Protein AF-A0A7C4LD55-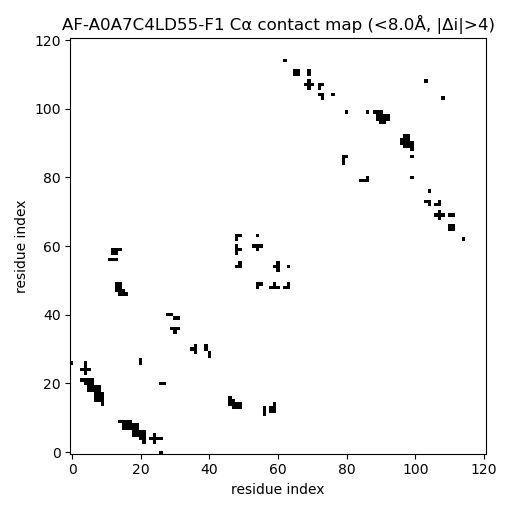F1 (afdb_monomer)

Mean predicted aligned error: 10.44 Å

Foldseek 3Di:
DDPVQKDFPPPLADDTDDIDGDPPHPDDQDDPPVRDRPPRDDDDDDTALDDPLDHPGPNSVLLSVLQVVLVVQQVVLVVCVVPVPPLVVQPQDPVRDGDDDDDRPVSSCVSCVVVDDDDDD

pLDDT: mean 78.76, std 12.94, range [46.78, 92.0]

Structure (mmCIF, N/CA/C/O backbone):
data_AF-A0A7C4LD55-F1
#
_entry.id   AF-A0A7C4LD55-F1
#
loop_
_atom_site.group_PDB
_atom_site.id
_atom_site.type_symbol
_atom_site.label_atom_id
_atom_site.label_alt_id
_atom_site.label_comp_id
_atom_site.label_asym_id
_atom_site.label_entity_id
_atom_site.label_seq_id
_atom_site.pdbx_PDB_ins_code
_atom_site.Cartn_x
_atom_site.Cartn_y
_atom_site.Cartn_z
_atom_site.occupancy
_atom_site.B_iso_or_equiv
_atom_site.auth_seq_id
_atom_site.auth_comp_id
_atom_site.auth_asym_id
_atom_site.auth_atom_id
_atom_site.pdbx_PDB_model_num
ATOM 1 N N . MET A 1 1 ? 19.543 7.932 -10.417 1.00 67.62 1 MET A N 1
ATOM 2 C CA . MET A 1 1 ? 18.449 7.712 -11.389 1.00 67.62 1 MET A CA 1
ATOM 3 C C . MET A 1 1 ? 17.238 8.533 -10.955 1.00 67.62 1 MET A C 1
ATOM 5 O O . MET A 1 1 ? 16.815 8.395 -9.816 1.00 67.62 1 MET A O 1
ATOM 9 N N . SER A 1 2 ? 16.736 9.444 -11.792 1.00 75.94 2 SER A N 1
ATOM 10 C CA . SER A 1 2 ? 15.612 10.338 -11.452 1.00 75.94 2 SER A CA 1
ATOM 11 C C . SER A 1 2 ? 14.308 9.882 -12.127 1.00 75.94 2 SER A C 1
ATOM 13 O O . SER A 1 2 ? 14.325 9.025 -13.012 1.00 75.94 2 SER A O 1
ATOM 15 N N . ARG A 1 3 ? 13.159 10.452 -11.728 1.00 75.12 3 ARG A N 1
ATOM 16 C CA . ARG A 1 3 ? 11.807 10.112 -12.238 1.00 75.12 3 ARG A CA 1
ATOM 17 C C . ARG A 1 3 ? 11.674 10.195 -13.767 1.00 75.12 3 ARG A C 1
ATOM 19 O O . ARG A 1 3 ? 10.777 9.594 -14.352 1.00 75.12 3 ARG A O 1
ATOM 26 N N . SER A 1 4 ? 12.552 10.932 -14.441 1.00 86.44 4 SER A N 1
ATOM 27 C CA . SER A 1 4 ? 12.555 11.018 -15.901 1.00 86.44 4 SER A CA 1
ATOM 28 C C . SER A 1 4 ? 13.026 9.726 -16.573 1.00 86.44 4 SER A C 1
ATOM 30 O O . SER A 1 4 ? 12.636 9.498 -17.713 1.00 86.44 4 SER A O 1
ATOM 32 N N . SER A 1 5 ? 13.791 8.873 -15.884 1.00 91.31 5 SER A N 1
ATOM 33 C CA . SER A 1 5 ? 14.446 7.693 -16.471 1.00 91.31 5 SER A CA 1
ATOM 34 C C . SER A 1 5 ? 13.565 6.442 -16.514 1.00 91.31 5 SER A C 1
ATOM 36 O O . SER A 1 5 ? 13.837 5.529 -17.286 1.00 91.31 5 SER A O 1
ATOM 38 N N . TYR A 1 6 ? 12.503 6.381 -15.709 1.00 91.38 6 TYR A N 1
ATOM 39 C CA . TYR A 1 6 ? 11.682 5.179 -15.564 1.00 91.38 6 TYR A CA 1
ATOM 40 C C . TYR A 1 6 ? 10.195 5.486 -15.408 1.00 91.38 6 TYR A C 1
ATOM 42 O O . TYR A 1 6 ? 9.800 6.589 -15.028 1.00 91.38 6 TYR A O 1
ATOM 50 N N . ASN A 1 7 ? 9.380 4.477 -15.688 1.00 91.00 7 ASN A N 1
ATOM 51 C CA . ASN A 1 7 ? 7.962 4.416 -15.367 1.00 91.00 7 ASN A CA 1
ATOM 52 C C . ASN A 1 7 ? 7.740 3.387 -14.255 1.00 91.00 7 ASN A C 1
ATOM 54 O O . ASN A 1 7 ? 8.419 2.362 -14.214 1.00 91.00 7 ASN A O 1
ATOM 58 N N . LEU A 1 8 ? 6.794 3.664 -13.356 1.00 88.19 8 LEU A N 1
ATOM 59 C CA . LEU A 1 8 ? 6.353 2.720 -12.329 1.00 88.19 8 LEU A CA 1
ATOM 60 C C . LEU A 1 8 ? 5.043 2.059 -12.746 1.00 88.19 8 LEU A C 1
ATOM 62 O O . LEU A 1 8 ? 4.150 2.723 -13.274 1.00 88.19 8 LEU A O 1
ATOM 66 N N . HIS A 1 9 ? 4.919 0.779 -12.423 1.00 87.81 9 HIS A N 1
ATOM 67 C CA . HIS A 1 9 ? 3.751 -0.040 -12.701 1.00 87.81 9 HIS A CA 1
ATOM 68 C C . HIS A 1 9 ? 3.138 -0.574 -11.395 1.00 87.81 9 HIS A C 1
ATOM 70 O O . HIS A 1 9 ? 3.883 -0.926 -10.471 1.00 87.81 9 HIS A O 1
ATOM 76 N N . PRO A 1 10 ? 1.796 -0.636 -11.297 1.00 85.75 10 PRO A N 1
ATOM 77 C CA . PRO A 1 10 ? 0.805 -0.258 -12.314 1.00 85.75 10 PRO A CA 1
ATOM 78 C C . PRO A 1 10 ? 0.677 1.268 -12.497 1.00 85.75 10 PRO A C 1
ATOM 80 O O . PRO A 1 10 ? 1.020 2.053 -11.611 1.00 85.75 10 PRO A O 1
ATOM 83 N N . ALA A 1 11 ? 0.213 1.715 -13.668 1.00 82.75 11 ALA A N 1
ATOM 84 C CA . ALA A 1 11 ? 0.005 3.140 -13.939 1.00 82.75 11 ALA A CA 1
ATOM 85 C C . ALA A 1 11 ? -1.174 3.670 -13.108 1.00 82.75 11 ALA A C 1
ATOM 87 O O . ALA A 1 11 ? -2.188 2.992 -12.999 1.00 82.75 11 ALA A O 1
ATOM 88 N N . ASN A 1 12 ? -1.032 4.858 -12.505 1.00 77.69 12 ASN A N 1
ATOM 89 C CA . ASN A 1 12 ? -2.094 5.570 -11.759 1.00 77.69 12 ASN A CA 1
ATOM 90 C C . ASN A 1 12 ? -2.795 4.782 -10.628 1.00 77.69 12 ASN A C 1
ATOM 92 O O . ASN A 1 12 ? -3.846 5.184 -10.142 1.00 77.69 12 ASN A O 1
ATOM 96 N N . VAL A 1 13 ? -2.230 3.643 -10.220 1.00 79.25 13 VAL A N 1
ATOM 9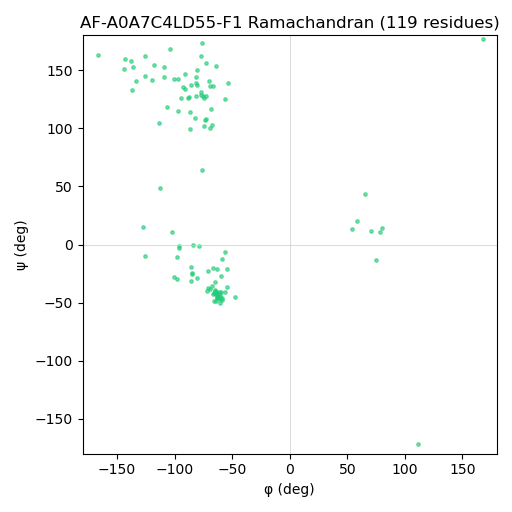7 C CA . VAL A 1 13 ? -2.747 2.797 -9.139 1.00 79.25 13 VAL A CA 1
ATOM 98 C C . VAL A 1 13 ? -1.603 2.404 -8.212 1.00 79.25 13 VAL A C 1
ATOM 100 O O . VAL A 1 13 ? -0.501 2.117 -8.679 1.00 79.25 13 VAL A O 1
ATOM 103 N N . SER A 1 14 ? -1.857 2.389 -6.910 1.00 79.50 14 SER A N 1
ATOM 104 C CA . SER A 1 14 ? -0.907 1.956 -5.879 1.00 79.50 14 SER A CA 1
ATOM 105 C C . SER A 1 14 ? -1.345 0.621 -5.261 1.00 79.50 14 SER A C 1
ATOM 107 O O . SER A 1 14 ? -2.546 0.343 -5.239 1.00 79.50 14 SER A O 1
ATOM 109 N N . PRO A 1 15 ? -0.409 -0.196 -4.740 1.00 81.06 15 PRO A N 1
ATOM 110 C CA . PRO A 1 15 ? 1.032 0.049 -4.639 1.00 81.06 15 PRO A CA 1
ATOM 111 C C . PRO A 1 15 ? 1.780 -0.235 -5.952 1.00 81.06 15 PRO A C 1
ATOM 113 O O . PRO A 1 15 ? 1.391 -1.097 -6.739 1.00 81.06 15 PRO A O 1
ATOM 116 N N . LYS A 1 16 ? 2.884 0.484 -6.178 1.00 83.06 16 LYS A N 1
ATOM 117 C CA . LYS A 1 16 ? 3.797 0.215 -7.299 1.00 83.06 16 LYS A CA 1
ATOM 118 C C . LYS A 1 16 ? 4.666 -0.995 -6.957 1.00 83.06 16 LYS A C 1
ATOM 120 O O . LYS A 1 16 ? 5.271 -1.011 -5.890 1.00 83.06 16 LYS A O 1
ATOM 125 N N . TYR A 1 17 ? 4.737 -1.981 -7.847 1.00 84.94 17 TYR A N 1
ATOM 126 C CA . TYR A 1 17 ? 5.521 -3.208 -7.626 1.00 84.94 17 TYR A CA 1
ATOM 127 C C . TYR A 1 17 ? 6.528 -3.506 -8.739 1.00 84.94 17 TYR A C 1
ATOM 129 O O . TYR A 1 17 ? 7.357 -4.398 -8.591 1.00 84.94 17 TYR A O 1
ATOM 137 N N . ALA A 1 18 ? 6.464 -2.781 -9.854 1.00 87.12 18 ALA A N 1
ATOM 138 C CA . ALA A 1 18 ? 7.380 -2.955 -10.969 1.00 87.12 18 ALA A CA 1
ATOM 139 C C . ALA A 1 18 ? 7.817 -1.602 -11.527 1.00 87.12 18 ALA A C 1
ATOM 141 O O . ALA A 1 18 ? 7.138 -0.583 -11.360 1.00 87.12 18 ALA A O 1
ATOM 142 N N . LEU A 1 19 ? 8.959 -1.600 -12.207 1.00 88.88 19 LEU A N 1
ATOM 143 C CA . LEU A 1 19 ? 9.473 -0.436 -12.909 1.00 88.88 19 LEU A CA 1
ATOM 144 C C . LEU A 1 19 ? 10.001 -0.832 -14.281 1.00 88.88 19 LEU A C 1
ATOM 146 O O . LEU A 1 19 ? 10.443 -1.959 -14.498 1.00 88.88 19 LEU A O 1
ATOM 150 N N . THR A 1 20 ? 9.967 0.113 -15.208 1.00 91.44 20 THR A N 1
ATOM 151 C CA . THR A 1 20 ? 10.498 -0.068 -16.557 1.00 91.44 20 THR A CA 1
ATOM 152 C C . THR A 1 20 ? 11.268 1.179 -16.954 1.00 91.44 20 THR A C 1
ATOM 154 O O . THR A 1 20 ? 10.788 2.297 -16.759 1.00 91.44 20 THR A O 1
ATOM 157 N N . LEU A 1 21 ? 12.470 1.000 -17.502 1.00 91.38 21 LEU A N 1
ATOM 158 C CA . LEU A 1 21 ? 13.263 2.106 -18.033 1.00 91.38 21 LEU A CA 1
ATOM 159 C C . LEU A 1 21 ? 12.560 2.698 -19.256 1.00 91.38 21 LEU A C 1
ATOM 161 O O . LEU A 1 21 ? 12.037 1.974 -20.106 1.00 91.38 21 LEU A O 1
ATOM 165 N N . LYS A 1 22 ? 12.512 4.027 -19.346 1.00 91.00 22 LYS A N 1
ATOM 166 C 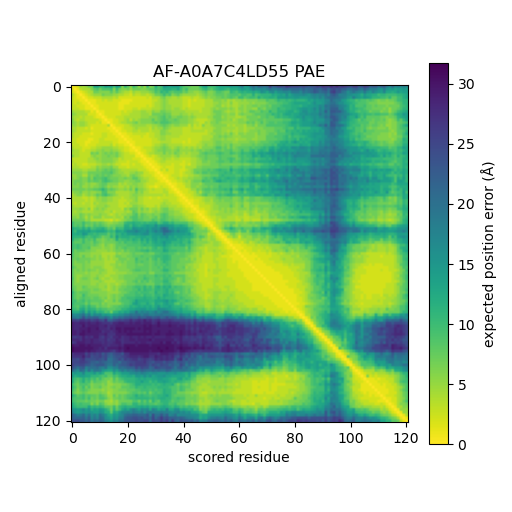CA . LYS A 1 22 ? 11.939 4.679 -20.526 1.00 91.00 22 LYS A CA 1
ATOM 167 C C . LYS A 1 22 ? 12.869 4.466 -21.708 1.00 91.00 22 LYS A C 1
ATOM 169 O O . LYS A 1 22 ? 14.073 4.644 -21.582 1.00 91.00 22 LYS A O 1
ATOM 174 N N . ARG A 1 23 ? 12.297 4.221 -22.886 1.00 87.00 23 ARG A N 1
ATOM 175 C CA . ARG A 1 23 ? 13.066 4.111 -24.136 1.00 87.00 23 ARG A CA 1
ATOM 176 C C . ARG A 1 23 ? 13.845 5.387 -24.478 1.00 87.00 23 ARG A C 1
ATOM 178 O O . ARG A 1 23 ? 14.859 5.320 -25.152 1.00 87.00 23 ARG A O 1
ATOM 185 N N . SER A 1 24 ? 13.364 6.540 -24.015 1.00 88.56 24 SER A N 1
ATOM 186 C CA . SER A 1 24 ? 14.033 7.834 -24.165 1.00 88.56 24 SER A CA 1
ATOM 187 C C . SER A 1 24 ? 15.090 8.110 -23.087 1.00 88.56 24 SER A C 1
ATOM 189 O O . SER A 1 24 ? 15.657 9.198 -23.068 1.00 88.56 24 SER A O 1
ATOM 191 N N . SER A 1 25 ? 15.298 7.199 -22.131 1.00 89.31 25 SER A N 1
ATOM 192 C CA . SER A 1 25 ? 16.324 7.349 -21.101 1.00 89.31 25 SER A CA 1
ATOM 193 C C . SER A 1 25 ? 17.685 6.929 -21.648 1.00 89.31 25 SER A C 1
ATOM 195 O O . SER A 1 25 ? 17.781 5.970 -22.404 1.00 89.31 25 SER A O 1
ATOM 197 N N . SER A 1 26 ? 18.742 7.616 -21.221 1.00 88.94 26 SER A N 1
ATOM 198 C CA . SER A 1 26 ? 20.127 7.192 -21.442 1.00 88.94 26 SER A CA 1
ATOM 199 C C . SER A 1 26 ? 20.589 6.095 -20.472 1.00 88.94 26 SER A C 1
ATOM 201 O O . SER A 1 26 ? 21.735 5.667 -20.550 1.00 88.94 26 SER A O 1
ATOM 203 N N . VAL A 1 27 ? 19.732 5.663 -19.538 1.00 88.50 27 VAL A N 1
ATOM 204 C CA . VAL A 1 27 ? 20.032 4.609 -18.560 1.00 88.50 27 VAL A CA 1
ATOM 205 C C . VAL A 1 27 ? 19.579 3.260 -19.114 1.00 88.50 27 VAL A C 1
ATOM 207 O O . VAL A 1 27 ? 18.456 3.145 -19.608 1.00 88.50 27 VAL A O 1
ATOM 210 N N . ALA A 1 28 ? 20.425 2.239 -18.980 1.00 88.06 28 ALA A N 1
ATOM 211 C CA . ALA A 1 28 ? 20.143 0.862 -19.373 1.00 88.06 28 ALA A CA 1
ATOM 212 C C . ALA A 1 28 ? 20.376 -0.106 -18.202 1.00 88.06 28 ALA A C 1
ATOM 214 O O . ALA A 1 28 ? 21.021 0.235 -17.212 1.00 88.06 28 ALA A O 1
ATOM 215 N N . TRP A 1 29 ? 19.817 -1.310 -18.312 1.00 88.50 29 TRP A N 1
ATOM 216 C CA . TRP A 1 29 ? 20.161 -2.415 -17.423 1.00 88.50 29 TRP A CA 1
ATOM 217 C C . TRP A 1 29 ? 21.514 -2.996 -17.843 1.00 88.50 29 TRP A C 1
ATOM 219 O O . TRP A 1 29 ? 21.714 -3.274 -19.025 1.00 88.50 29 TRP A O 1
ATOM 229 N N . GLU A 1 30 ? 22.419 -3.179 -16.886 1.00 88.56 30 GLU A N 1
ATOM 230 C CA . GLU A 1 30 ? 23.788 -3.646 -17.122 1.00 88.56 30 GLU A CA 1
ATOM 231 C C . GLU A 1 30 ? 24.048 -4.981 -16.415 1.00 88.56 30 GLU A C 1
ATOM 233 O O . GLU A 1 30 ? 23.406 -5.310 -15.414 1.00 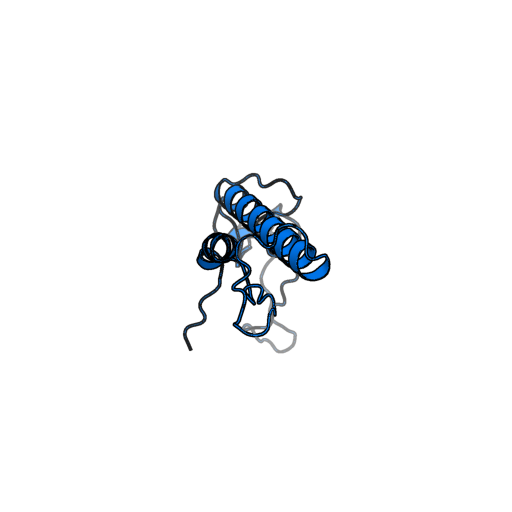88.56 30 GLU A O 1
ATOM 238 N N . VAL A 1 31 ? 25.002 -5.740 -16.952 1.00 91.75 31 VAL A N 1
ATOM 239 C CA . VAL A 1 31 ? 25.526 -6.968 -16.340 1.00 91.75 31 VAL A CA 1
ATOM 240 C C . VAL A 1 31 ? 26.483 -6.652 -15.199 1.00 91.75 31 VAL A C 1
ATOM 242 O O . VAL A 1 31 ? 27.036 -5.554 -15.119 1.00 91.75 31 VAL A O 1
ATOM 245 N N . ASN A 1 32 ? 26.741 -7.634 -14.335 1.00 90.56 32 ASN A N 1
ATOM 246 C CA . ASN A 1 32 ? 27.858 -7.525 -13.399 1.00 90.56 32 ASN A CA 1
ATOM 247 C C . ASN A 1 32 ? 29.195 -7.774 -14.103 1.00 90.56 32 ASN A C 1
ATOM 249 O O . ASN A 1 32 ? 29.265 -8.209 -15.252 1.00 90.56 32 ASN A O 1
ATOM 253 N N . SER A 1 33 ? 30.280 -7.570 -13.359 1.00 90.75 33 SER A N 1
ATOM 254 C CA . SER A 1 33 ? 31.647 -7.840 -13.810 1.00 90.75 33 SER A CA 1
ATOM 255 C C . SER A 1 33 ? 31.906 -9.301 -14.214 1.00 90.75 33 SER A C 1
ATOM 257 O O . SER A 1 33 ? 32.938 -9.572 -14.818 1.00 90.75 33 SER A O 1
ATOM 259 N N . ALA A 1 34 ? 31.002 -10.236 -13.890 1.00 91.44 34 ALA A N 1
ATOM 260 C CA . ALA A 1 34 ? 31.067 -11.644 -14.288 1.00 91.44 34 ALA A CA 1
ATOM 261 C C . ALA A 1 34 ? 30.238 -11.961 -15.553 1.00 91.44 34 ALA A C 1
ATOM 263 O O . ALA A 1 34 ? 30.240 -13.100 -16.014 1.00 91.44 34 ALA A O 1
ATOM 264 N N . GLY A 1 35 ? 29.550 -10.971 -16.135 1.00 90.50 35 GLY A N 1
ATOM 265 C CA . GLY A 1 35 ? 28.722 -11.138 -17.333 1.00 90.50 35 GLY A CA 1
ATOM 266 C C . GLY A 1 35 ? 27.333 -11.736 -17.077 1.00 90.50 35 GLY A C 1
ATOM 267 O O . GLY A 1 35 ? 26.672 -12.159 -18.025 1.00 90.50 35 GLY A O 1
ATOM 268 N N . GLU A 1 36 ? 26.873 -11.781 -15.826 1.00 91.31 36 GLU A N 1
ATOM 269 C CA . GLU A 1 36 ? 25.556 -12.312 -15.469 1.00 91.31 36 GLU A CA 1
ATOM 270 C C . GLU A 1 36 ? 24.459 -11.265 -15.714 1.00 91.31 36 GLU A C 1
ATOM 272 O O . GLU A 1 36 ? 24.606 -10.086 -15.383 1.00 91.31 36 GLU A O 1
ATOM 277 N N . TRP A 1 37 ? 23.334 -11.709 -16.279 1.00 88.56 37 TRP A N 1
ATOM 278 C CA . TRP A 1 37 ? 22.165 -10.864 -16.560 1.00 88.56 37 TRP A CA 1
ATOM 279 C C . TRP A 1 37 ? 21.048 -11.025 -15.526 1.00 88.56 37 TRP A C 1
ATOM 281 O O . TRP A 1 37 ? 20.254 -10.113 -15.296 1.00 88.56 37 TRP A O 1
ATOM 291 N N . GLU A 1 38 ? 20.954 -12.196 -14.904 1.00 88.94 38 GLU A N 1
ATOM 292 C CA . GLU A 1 38 ? 19.841 -12.545 -14.032 1.00 88.94 38 GLU A CA 1
ATOM 293 C C . GLU A 1 38 ? 20.132 -12.171 -12.582 1.00 88.94 38 GLU A C 1
ATOM 295 O O . GLU A 1 38 ? 21.185 -12.491 -12.043 1.00 88.94 38 GLU A O 1
ATOM 300 N N . ARG A 1 39 ? 19.159 -11.537 -11.914 1.00 85.00 39 ARG A N 1
ATOM 301 C CA . ARG A 1 39 ? 19.204 -11.239 -10.465 1.00 85.00 39 ARG A CA 1
ATOM 302 C C . ARG A 1 39 ? 20.401 -10.380 -10.022 1.00 85.00 39 ARG A C 1
ATOM 304 O O . ARG A 1 39 ? 20.712 -10.337 -8.837 1.00 85.00 39 ARG A O 1
ATOM 311 N N . VAL A 1 40 ? 21.024 -9.662 -10.952 1.00 89.88 40 VAL A N 1
ATOM 312 C CA . VAL A 1 40 ? 22.212 -8.836 -10.692 1.00 89.88 40 VAL A CA 1
ATOM 313 C C . VAL A 1 40 ? 21.868 -7.438 -10.182 1.00 89.88 40 VAL A C 1
ATOM 315 O O . VAL A 1 40 ? 22.656 -6.790 -9.496 1.00 89.88 40 VAL A O 1
ATOM 318 N N . ILE A 1 41 ? 20.669 -6.962 -10.498 1.00 87.25 41 ILE A N 1
ATOM 319 C CA . ILE A 1 41 ? 20.298 -5.574 -10.266 1.00 87.25 41 ILE A CA 1
ATOM 320 C C . ILE A 1 41 ? 19.517 -5.437 -8.962 1.00 87.25 41 ILE A C 1
ATOM 322 O O . ILE A 1 41 ? 18.385 -5.907 -8.841 1.00 87.25 41 ILE A O 1
ATOM 326 N N . ALA A 1 42 ? 20.112 -4.737 -7.997 1.00 86.50 42 ALA A N 1
ATOM 327 C CA . ALA A 1 42 ? 19.452 -4.353 -6.757 1.00 86.50 42 ALA A CA 1
ATOM 328 C C . ALA A 1 42 ? 18.719 -3.014 -6.926 1.00 86.50 42 ALA A C 1
ATOM 330 O O . ALA A 1 42 ? 19.306 -2.007 -7.322 1.00 86.50 42 ALA A O 1
ATOM 331 N N . ILE A 1 43 ? 17.429 -2.991 -6.589 1.00 84.06 43 ILE A N 1
ATOM 332 C CA . ILE A 1 43 ? 16.600 -1.784 -6.629 1.00 84.06 43 ILE A CA 1
ATOM 333 C C . ILE A 1 43 ? 16.350 -1.331 -5.191 1.00 84.06 43 ILE A C 1
ATOM 335 O O . ILE A 1 43 ? 15.722 -2.045 -4.413 1.00 84.06 43 ILE A O 1
ATOM 339 N N . SER A 1 44 ? 16.817 -0.129 -4.852 1.00 85.62 44 SER A N 1
ATOM 340 C CA . SER A 1 44 ? 16.471 0.534 -3.594 1.00 85.62 44 SER A CA 1
ATOM 341 C C . SER A 1 44 ? 15.280 1.463 -3.814 1.00 85.62 44 SER A C 1
ATOM 343 O O . SER A 1 44 ? 15.297 2.308 -4.712 1.00 85.62 44 SER A O 1
ATOM 345 N N . GLY A 1 45 ? 14.233 1.300 -3.010 1.00 80.25 45 GLY A N 1
ATOM 346 C CA . GLY A 1 45 ? 13.026 2.109 -3.092 1.00 80.25 45 GLY A CA 1
ATOM 347 C C . GLY A 1 45 ? 12.136 1.929 -1.870 1.00 80.25 45 GLY A C 1
ATOM 348 O O . GLY A 1 45 ? 12.276 0.972 -1.109 1.00 80.25 45 GLY A O 1
ATOM 349 N N . SER A 1 46 ? 11.209 2.861 -1.687 1.00 81.31 46 SER A N 1
ATOM 350 C CA . SER A 1 46 ? 10.100 2.712 -0.753 1.00 81.31 46 SER A CA 1
ATOM 351 C C . SER A 1 46 ? 8.900 2.094 -1.470 1.00 81.31 46 SER A C 1
ATOM 353 O O . SER A 1 46 ? 8.665 2.332 -2.656 1.00 81.31 46 SER A O 1
ATOM 355 N N . TRP A 1 47 ? 8.133 1.289 -0.742 1.00 79.31 47 TRP A N 1
ATOM 356 C CA . TRP A 1 47 ? 6.883 0.709 -1.216 1.00 79.31 47 TRP A CA 1
ATOM 357 C C . TRP A 1 47 ? 5.773 1.061 -0.229 1.00 79.31 47 TRP A C 1
ATOM 359 O O . TRP A 1 47 ? 6.002 1.156 0.976 1.00 79.31 47 TRP A O 1
ATOM 369 N N . GLY A 1 48 ? 4.570 1.289 -0.742 1.00 78.12 48 GLY A N 1
ATOM 370 C CA . GLY A 1 48 ? 3.432 1.680 0.078 1.00 78.12 48 GLY A CA 1
ATOM 371 C C . GLY A 1 48 ? 2.259 2.167 -0.762 1.00 78.12 48 GLY A C 1
ATOM 372 O O . GLY A 1 48 ? 2.344 2.258 -1.989 1.00 78.12 48 GLY A O 1
ATOM 373 N N . TYR A 1 49 ? 1.154 2.474 -0.085 1.00 78.62 49 TYR A N 1
ATOM 374 C CA . TYR A 1 49 ? -0.031 3.050 -0.719 1.00 78.62 49 TYR A CA 1
ATOM 375 C C . TYR A 1 49 ? 0.111 4.562 -0.951 1.00 78.62 49 TYR A C 1
ATOM 377 O O . TYR A 1 49 ? -0.440 5.067 -1.923 1.00 78.62 49 TYR A O 1
ATOM 385 N N . CYS A 1 50 ? 0.886 5.274 -0.125 1.00 74.31 50 CYS A N 1
ATOM 386 C CA . CYS A 1 50 ? 1.138 6.714 -0.242 1.00 74.31 50 CYS A CA 1
ATOM 387 C C . CYS A 1 50 ? 2.581 7.074 0.160 1.00 74.31 50 CYS A C 1
ATOM 389 O O . CYS A 1 50 ? 3.164 6.400 1.008 1.00 74.31 50 CYS A O 1
ATOM 391 N N . ASP A 1 51 ? 3.137 8.143 -0.415 1.00 71.31 51 ASP A N 1
ATOM 392 C CA . ASP A 1 51 ? 4.512 8.623 -0.185 1.00 71.31 51 ASP A CA 1
ATOM 393 C C . ASP A 1 51 ? 4.613 9.767 0.842 1.00 71.31 51 ASP A C 1
ATOM 395 O O . ASP A 1 51 ? 5.613 9.886 1.544 1.00 71.31 51 ASP A O 1
ATOM 399 N N . SER A 1 52 ? 3.572 10.591 0.947 1.00 66.81 52 SER A N 1
ATOM 400 C CA . SER A 1 52 ? 3.591 11.894 1.628 1.00 66.81 52 SER A CA 1
ATOM 401 C C . SER A 1 52 ? 2.473 12.058 2.665 1.00 66.81 52 SER A C 1
ATOM 403 O O . SER A 1 52 ? 2.160 13.163 3.099 1.00 66.81 52 SER A O 1
ATOM 405 N N . GLY A 1 53 ? 1.829 10.957 3.063 1.00 63.38 53 GLY A N 1
ATOM 406 C CA . GLY A 1 53 ? 0.711 10.963 4.0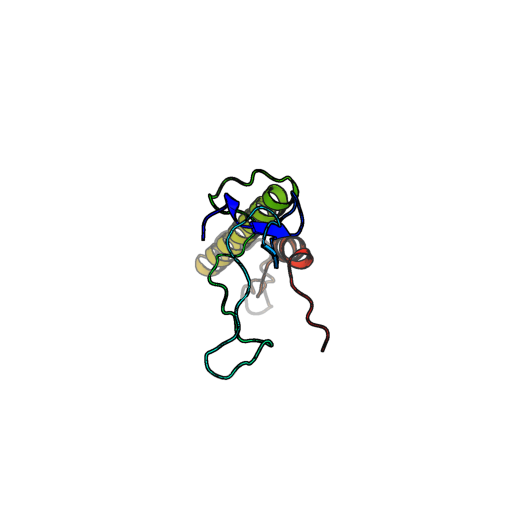14 1.00 63.38 53 GLY A CA 1
ATOM 407 C C . GLY A 1 53 ? -0.618 11.475 3.439 1.00 63.38 53 GLY A C 1
ATOM 408 O O . GLY A 1 53 ? -1.660 11.219 4.040 1.00 63.38 53 GLY A O 1
ATOM 409 N N . SER A 1 54 ? -0.606 12.116 2.262 1.00 71.25 54 SER A N 1
ATOM 410 C CA . SER A 1 54 ? -1.803 12.489 1.504 1.00 71.25 54 SER A CA 1
ATOM 411 C C . SER A 1 54 ? -1.876 11.695 0.192 1.00 71.25 54 SER A C 1
ATOM 413 O O . SER A 1 54 ? -1.112 11.955 -0.736 1.00 71.25 54 SER A O 1
ATOM 415 N N . PRO A 1 55 ? -2.743 10.680 0.101 1.00 74.31 55 PRO A N 1
ATOM 416 C CA . PRO A 1 55 ? -2.885 9.881 -1.109 1.00 74.31 55 PRO A CA 1
ATOM 417 C C . PRO A 1 55 ? -3.590 10.663 -2.229 1.00 74.31 55 PRO A C 1
ATOM 419 O O . PRO A 1 55 ? -4.688 11.177 -2.034 1.00 74.31 55 PRO A O 1
ATOM 422 N N . THR A 1 56 ? -2.984 10.707 -3.419 1.00 74.06 56 THR A N 1
ATOM 423 C CA . THR A 1 56 ? -3.571 11.334 -4.622 1.00 74.06 56 THR A CA 1
ATOM 424 C C . THR A 1 56 ? -4.509 10.404 -5.389 1.00 74.06 56 THR A C 1
ATOM 426 O O . THR A 1 56 ? -5.407 10.866 -6.087 1.00 74.06 56 THR A O 1
ATOM 429 N N . ASP A 1 57 ? -4.312 9.091 -5.259 1.00 76.12 57 ASP A N 1
ATOM 430 C CA . ASP A 1 57 ? -5.076 8.075 -5.980 1.00 76.12 57 ASP A CA 1
ATOM 431 C C . ASP A 1 57 ? -6.211 7.528 -5.099 1.00 76.12 57 ASP A C 1
ATOM 433 O O . ASP A 1 57 ? -6.025 7.287 -3.905 1.00 76.12 57 ASP A O 1
ATOM 437 N N . VAL A 1 58 ? -7.379 7.239 -5.687 1.00 80.06 58 VAL A N 1
ATOM 438 C CA . VAL A 1 58 ? -8.564 6.743 -4.948 1.00 80.06 58 VAL A CA 1
ATO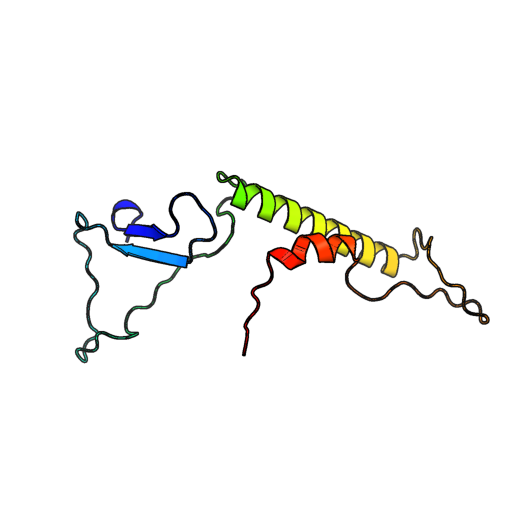M 439 C C . VAL A 1 58 ? -8.258 5.463 -4.160 1.00 80.06 58 VAL A C 1
ATOM 441 O O . VAL A 1 58 ? -8.680 5.315 -3.015 1.00 80.06 58 VAL A O 1
ATOM 444 N N . MET A 1 59 ? -7.491 4.539 -4.746 1.00 77.25 59 MET A N 1
ATOM 445 C CA . MET A 1 59 ? -7.125 3.281 -4.079 1.00 77.25 59 MET A CA 1
ATOM 446 C C . MET A 1 59 ? -6.161 3.505 -2.915 1.00 77.25 59 MET A C 1
ATOM 448 O O . MET A 1 59 ? -6.309 2.886 -1.863 1.00 77.25 59 MET A O 1
ATOM 452 N N . ALA A 1 60 ? -5.217 4.432 -3.081 1.00 78.69 60 ALA A N 1
ATOM 453 C CA . ALA A 1 60 ? -4.322 4.845 -2.013 1.00 78.69 60 ALA A CA 1
ATOM 454 C C . ALA A 1 60 ? -5.097 5.512 -0.868 1.00 78.69 60 ALA A C 1
ATOM 456 O O . ALA A 1 60 ? -4.837 5.223 0.296 1.00 78.69 60 ALA A O 1
ATOM 457 N N . TYR A 1 61 ? -6.092 6.344 -1.195 1.00 84.06 61 TYR A N 1
ATOM 458 C CA . TYR A 1 61 ? -6.945 7.006 -0.210 1.00 84.06 61 TYR A CA 1
ATOM 459 C C . TYR A 1 61 ? -7.717 6.014 0.645 1.00 84.06 61 TYR A C 1
ATOM 461 O O . TYR A 1 61 ? -7.643 6.079 1.873 1.00 84.06 61 TYR A O 1
ATOM 469 N N . ARG A 1 62 ? -8.400 5.060 0.007 1.00 85.50 62 ARG A N 1
ATOM 470 C CA . ARG A 1 62 ? -9.164 4.031 0.722 1.00 85.50 62 ARG A CA 1
ATOM 471 C C . ARG A 1 62 ? -8.266 3.190 1.623 1.00 85.50 62 ARG A C 1
ATOM 473 O O . ARG A 1 62 ? -8.567 3.054 2.801 1.00 85.50 62 ARG A O 1
ATOM 480 N N . ALA A 1 63 ? -7.128 2.722 1.105 1.00 84.94 63 ALA A N 1
ATOM 481 C CA . ALA A 1 63 ? -6.179 1.940 1.892 1.00 84.94 63 ALA A CA 1
ATOM 482 C C . ALA A 1 63 ? -5.674 2.709 3.124 1.00 84.94 63 ALA A C 1
ATOM 484 O O . ALA A 1 63 ? -5.712 2.184 4.235 1.00 84.94 63 ALA A O 1
ATOM 485 N N . THR A 1 64 ? -5.254 3.967 2.965 1.00 85.94 64 THR A N 1
ATOM 486 C CA . THR A 1 64 ? -4.775 4.776 4.096 1.00 85.94 64 THR A CA 1
ATOM 487 C C . THR A 1 64 ? -5.888 5.063 5.109 1.00 85.94 64 THR A C 1
ATOM 489 O O . THR A 1 64 ? -5.634 5.021 6.314 1.00 85.94 64 THR A O 1
ATOM 492 N N . ALA A 1 65 ? -7.119 5.322 4.654 1.00 88.50 65 ALA A N 1
ATOM 493 C CA . ALA A 1 65 ? -8.266 5.561 5.529 1.00 88.50 65 ALA A CA 1
ATOM 494 C C . ALA A 1 65 ? -8.652 4.311 6.338 1.00 88.50 65 ALA A C 1
ATOM 496 O O . ALA A 1 65 ? -8.775 4.394 7.563 1.00 88.50 65 ALA A O 1
ATOM 497 N N . ASP A 1 66 ? -8.767 3.156 5.679 1.00 90.19 66 ASP A N 1
ATOM 498 C CA . ASP A 1 66 ? -9.160 1.891 6.307 1.00 90.19 66 ASP A CA 1
ATOM 499 C C . ASP A 1 66 ? -8.090 1.410 7.299 1.00 90.19 66 ASP A C 1
ATOM 501 O O . ASP A 1 66 ? -8.412 1.044 8.433 1.00 90.19 66 ASP A O 1
ATOM 505 N N . ILE A 1 67 ? -6.805 1.505 6.931 1.00 88.69 67 ILE A N 1
ATOM 506 C CA . ILE A 1 67 ? -5.679 1.169 7.820 1.00 88.69 67 ILE A CA 1
ATOM 507 C C . ILE A 1 67 ? -5.650 2.100 9.039 1.00 88.69 67 ILE A C 1
ATOM 509 O O . ILE A 1 67 ? -5.470 1.638 10.169 1.00 88.69 67 ILE A O 1
ATOM 513 N N . LYS A 1 68 ? -5.855 3.409 8.840 1.00 90.19 68 LYS A N 1
ATOM 514 C CA . LYS A 1 68 ? -5.889 4.383 9.940 1.00 90.19 68 LYS A CA 1
ATOM 515 C C . LYS A 1 68 ? -7.041 4.096 10.898 1.00 90.19 68 LYS A C 1
ATOM 517 O O . LYS A 1 68 ? -6.836 4.095 12.112 1.00 90.19 68 LYS A O 1
ATOM 522 N N . LEU A 1 69 ? -8.234 3.832 10.370 1.00 91.06 69 LEU A N 1
ATOM 523 C CA . LEU A 1 69 ? -9.405 3.508 11.178 1.00 91.06 69 LEU A CA 1
ATOM 524 C C . LEU A 1 69 ? -9.195 2.208 11.964 1.00 91.06 69 LEU A C 1
ATOM 526 O O . LEU A 1 69 ? -9.446 2.173 13.169 1.00 91.06 69 LEU A O 1
ATOM 530 N N . ALA A 1 70 ? -8.675 1.164 11.318 1.00 91.25 70 ALA A N 1
ATOM 531 C CA . ALA A 1 70 ? -8.381 -0.099 11.982 1.00 91.25 70 ALA A CA 1
ATOM 532 C C . ALA A 1 70 ? -7.342 0.067 13.106 1.00 91.25 70 ALA A C 1
ATOM 534 O O . ALA A 1 70 ? -7.533 -0.473 14.197 1.00 91.25 70 ALA A O 1
ATOM 535 N N . CYS A 1 71 ? -6.296 0.871 12.884 1.00 91.38 71 CYS A N 1
ATOM 536 C CA . CYS A 1 71 ? -5.300 1.208 13.903 1.00 91.38 71 CYS A CA 1
ATOM 537 C C . CYS A 1 71 ? -5.938 1.891 15.123 1.00 91.38 71 CYS A C 1
ATOM 539 O O . CYS A 1 71 ? -5.695 1.479 16.257 1.00 91.38 71 CYS A O 1
ATOM 541 N N . LEU A 1 72 ? -6.818 2.874 14.902 1.00 92.00 72 LEU A N 1
ATOM 542 C CA . LEU A 1 72 ? -7.535 3.558 15.984 1.00 92.00 72 LEU A CA 1
ATOM 543 C C . LEU A 1 72 ? -8.446 2.609 16.770 1.00 92.00 72 LEU A C 1
ATOM 545 O O . LEU A 1 72 ? -8.468 2.665 17.998 1.00 92.00 72 LEU A O 1
ATOM 549 N N . ILE A 1 73 ? -9.168 1.717 16.086 1.00 88.56 73 ILE A N 1
ATOM 550 C CA . ILE A 1 73 ? -10.036 0.723 16.734 1.00 88.56 73 ILE A CA 1
ATOM 551 C C . ILE A 1 73 ? -9.210 -0.222 17.613 1.00 88.56 73 ILE A C 1
ATOM 553 O O . ILE A 1 73 ? -9.583 -0.472 18.760 1.00 88.56 73 ILE A O 1
ATOM 557 N N . ILE A 1 74 ? -8.090 -0.731 17.094 1.00 88.12 74 ILE A N 1
ATOM 558 C CA . ILE A 1 74 ? -7.196 -1.630 17.835 1.00 88.12 74 ILE A CA 1
ATOM 559 C C . ILE A 1 74 ? -6.598 -0.900 19.041 1.00 88.12 74 ILE A C 1
ATOM 561 O O . ILE A 1 74 ? -6.685 -1.407 20.157 1.00 88.12 74 ILE A O 1
ATOM 565 N N . ALA A 1 75 ? -6.065 0.308 18.846 1.00 89.44 75 ALA A N 1
ATOM 566 C CA . ALA A 1 75 ? -5.477 1.104 19.919 1.00 89.44 75 ALA A CA 1
ATOM 567 C C . ALA A 1 75 ? -6.498 1.430 21.022 1.00 89.44 75 ALA A C 1
ATOM 569 O O . ALA A 1 75 ? -6.198 1.289 22.208 1.00 89.44 75 ALA A O 1
ATOM 570 N N . ALA A 1 76 ? -7.725 1.802 20.647 1.00 87.25 76 ALA A N 1
ATOM 571 C CA . ALA A 1 76 ? -8.799 2.049 21.602 1.00 87.25 76 ALA A CA 1
ATOM 572 C C . ALA A 1 76 ? -9.200 0.772 22.360 1.00 87.25 76 ALA A C 1
ATOM 574 O O . ALA A 1 76 ? -9.432 0.823 23.567 1.00 87.25 76 ALA A O 1
ATOM 575 N N . ALA A 1 77 ? -9.262 -0.378 21.682 1.00 83.62 77 ALA A N 1
ATOM 576 C CA . ALA A 1 77 ? -9.576 -1.657 22.316 1.00 83.62 77 ALA A CA 1
ATOM 577 C C . ALA A 1 77 ? -8.490 -2.096 23.314 1.00 83.62 77 ALA A C 1
ATOM 579 O O . ALA A 1 77 ? -8.819 -2.552 24.409 1.00 83.62 77 ALA A O 1
ATOM 580 N N . GLU A 1 78 ? -7.212 -1.925 22.970 1.00 83.62 78 GLU A N 1
ATOM 581 C CA . GLU A 1 78 ? -6.081 -2.177 23.877 1.00 83.62 78 GLU A CA 1
ATOM 582 C C . GLU A 1 78 ? -6.106 -1.234 25.088 1.00 83.62 78 GLU A C 1
ATOM 584 O O . GLU A 1 78 ? -5.953 -1.670 26.232 1.00 83.62 78 GLU A O 1
ATOM 589 N N . TYR A 1 79 ? -6.368 0.057 24.862 1.00 84.44 79 TYR A N 1
ATOM 590 C CA . TYR A 1 79 ? -6.456 1.038 25.941 1.00 84.44 79 TYR A CA 1
ATOM 591 C C . TYR A 1 79 ? -7.568 0.700 26.940 1.00 84.44 79 TYR A C 1
ATOM 593 O O . TYR A 1 79 ? -7.345 0.726 28.154 1.00 84.44 79 TYR A O 1
ATOM 601 N N . ARG A 1 80 ? -8.754 0.328 26.444 1.00 82.12 80 ARG A N 1
ATOM 602 C CA . ARG A 1 80 ? -9.885 -0.084 27.291 1.00 82.12 80 ARG A CA 1
ATOM 603 C C . ARG A 1 80 ? -9.579 -1.358 28.071 1.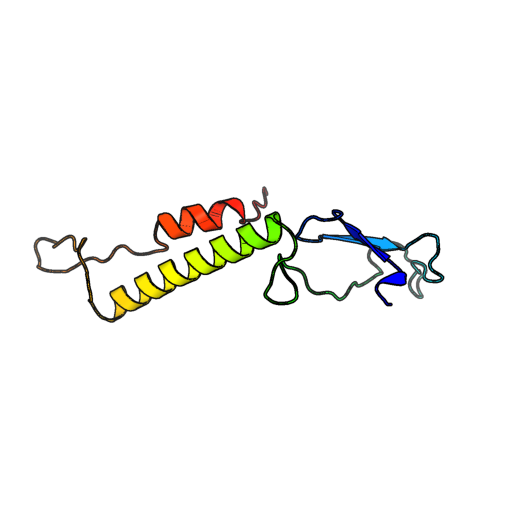00 82.12 80 ARG A C 1
ATOM 605 O O . ARG A 1 80 ? -9.867 -1.411 29.261 1.00 82.12 80 ARG A O 1
ATOM 612 N N . ARG A 1 81 ? -8.919 -2.346 27.453 1.00 77.12 81 ARG A N 1
ATOM 613 C CA . ARG A 1 81 ? -8.473 -3.565 28.153 1.00 77.12 81 ARG A CA 1
ATOM 614 C C . ARG A 1 81 ? -7.519 -3.264 29.303 1.00 77.12 81 ARG A C 1
ATOM 616 O O . ARG A 1 81 ? -7.643 -3.866 30.363 1.00 77.12 81 ARG A O 1
ATOM 623 N N . ARG A 1 82 ? -6.591 -2.323 29.111 1.00 77.62 82 ARG A N 1
ATOM 624 C CA . ARG A 1 82 ? -5.630 -1.932 30.151 1.00 77.62 82 ARG A CA 1
ATOM 625 C C . ARG A 1 82 ? -6.276 -1.157 31.299 1.00 77.62 82 ARG A C 1
ATOM 627 O O . ARG A 1 82 ? -5.843 -1.298 32.436 1.00 77.62 82 ARG A O 1
ATOM 634 N N . THR A 1 83 ? -7.246 -0.301 30.996 1.00 81.94 83 THR A N 1
ATOM 635 C CA . THR A 1 83 ? -7.826 0.634 31.975 1.00 81.94 83 THR A CA 1
ATOM 636 C C . THR A 1 83 ? -9.137 0.147 32.592 1.00 81.94 83 THR A C 1
ATOM 638 O O . THR A 1 83 ? -9.591 0.736 33.566 1.00 81.94 83 THR A O 1
ATOM 641 N N . GLY A 1 84 ? -9.746 -0.921 32.062 1.00 67.06 84 GLY A N 1
ATOM 642 C CA . GLY A 1 84 ? -11.029 -1.453 32.539 1.00 67.06 84 GLY A CA 1
ATOM 643 C C . GLY A 1 84 ? -12.233 -0.557 32.222 1.00 67.06 84 GLY A C 1
ATOM 644 O O . GLY A 1 84 ? -13.323 -0.773 32.748 1.00 67.06 84 GLY A O 1
ATOM 645 N N . VAL A 1 85 ? -12.045 0.455 31.374 1.00 66.12 85 VAL A N 1
ATOM 646 C CA . VAL A 1 85 ? -13.068 1.439 31.006 1.00 66.12 85 VAL A CA 1
ATOM 647 C C . VAL A 1 85 ? -13.975 0.849 29.919 1.00 66.12 85 VAL A C 1
ATOM 649 O O . VAL A 1 85 ? -13.480 0.402 28.885 1.00 66.12 85 VAL A O 1
ATOM 652 N N . GLU A 1 86 ? -15.297 0.886 30.134 1.00 55.59 86 GLU A N 1
ATOM 653 C CA . GLU A 1 86 ? -16.332 0.500 29.150 1.00 55.59 86 GLU A CA 1
ATOM 654 C C . GLU A 1 86 ? -16.336 -0.994 28.750 1.00 55.59 86 GLU A C 1
ATOM 656 O O . GLU A 1 86 ? -16.502 -1.349 27.580 1.00 55.59 86 GLU A O 1
ATOM 661 N N . THR A 1 87 ? -16.190 -1.912 29.713 1.00 56.12 87 THR A N 1
ATOM 662 C CA . THR A 1 87 ? -16.352 -3.359 29.462 1.00 56.12 87 THR A CA 1
ATOM 663 C C . THR A 1 87 ? -17.834 -3.751 29.343 1.00 56.12 87 THR A C 1
ATOM 665 O O . THR A 1 87 ? -18.362 -4.496 30.160 1.00 56.12 87 THR A O 1
ATOM 668 N N . ALA A 1 88 ? -18.541 -3.239 28.330 1.00 51.69 88 ALA A N 1
ATOM 669 C CA . ALA A 1 88 ? -19.968 -3.525 28.122 1.00 51.69 88 ALA A CA 1
ATOM 670 C C . ALA A 1 88 ? -20.248 -5.000 27.761 1.00 51.69 88 ALA A C 1
ATOM 672 O O . ALA A 1 88 ? -21.355 -5.492 27.948 1.00 51.69 88 ALA A O 1
ATOM 673 N N . THR A 1 89 ? -19.237 -5.728 27.277 1.00 51.75 89 THR A N 1
ATOM 674 C CA . THR A 1 89 ? -19.295 -7.178 27.026 1.00 51.75 89 THR A CA 1
ATOM 675 C C . THR A 1 89 ? -18.375 -7.915 27.995 1.00 51.75 89 THR A C 1
ATOM 677 O O . THR A 1 89 ? -17.524 -8.709 27.607 1.00 51.75 89 THR A O 1
ATOM 680 N N . ALA A 1 90 ? -18.493 -7.592 29.279 1.00 47.88 90 ALA A N 1
ATOM 681 C CA . ALA A 1 90 ? -17.939 -8.407 30.340 1.00 47.88 90 ALA A CA 1
ATOM 682 C C . ALA A 1 90 ? -18.815 -9.655 30.492 1.00 47.88 90 ALA A C 1
ATOM 684 O O . ALA A 1 90 ? -19.888 -9.592 31.093 1.00 47.88 90 ALA A O 1
ATOM 685 N N . THR A 1 91 ? -18.383 -10.799 29.963 1.00 48.69 91 THR A N 1
ATOM 686 C CA . THR A 1 91 ? -18.984 -12.066 30.392 1.00 48.69 91 THR A CA 1
ATOM 687 C C . THR A 1 91 ? -18.540 -12.286 31.832 1.00 48.69 91 THR A C 1
ATOM 689 O O . THR A 1 91 ? -17.391 -12.656 32.079 1.00 48.69 91 THR A O 1
ATOM 692 N N . VAL A 1 92 ? -19.423 -11.984 32.785 1.00 49.47 92 VAL A N 1
ATOM 693 C CA . VAL A 1 92 ? -19.205 -12.290 34.199 1.00 49.47 92 VAL A CA 1
ATOM 694 C C . VAL A 1 92 ? -19.249 -13.806 34.321 1.00 49.47 92 VAL A C 1
ATOM 696 O O . VAL A 1 92 ? -20.308 -14.426 34.248 1.00 49.47 92 VAL A O 1
ATOM 699 N N . THR A 1 93 ? -18.080 -14.427 34.436 1.00 55.12 93 THR A N 1
ATOM 700 C CA . THR A 1 93 ? -18.012 -15.845 34.805 1.00 55.12 93 THR A CA 1
ATOM 701 C C . THR A 1 93 ? -18.571 -16.013 36.220 1.00 55.12 93 THR A C 1
ATOM 703 O O . THR A 1 93 ? -18.510 -15.079 37.017 1.00 55.12 93 THR A O 1
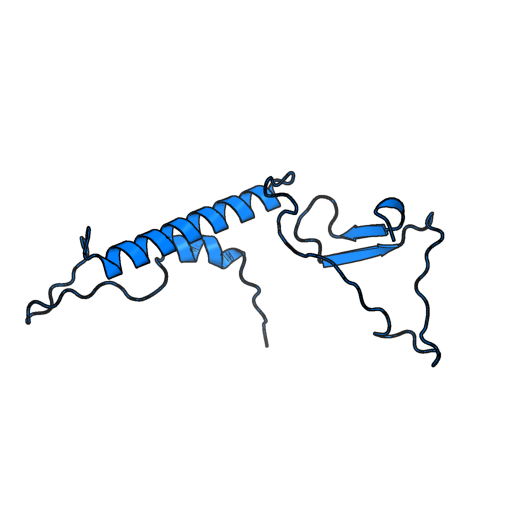ATOM 706 N N . GLY A 1 94 ? -19.097 -17.194 36.568 1.00 51.69 94 GLY A N 1
ATOM 707 C CA . GLY A 1 94 ? -19.711 -17.455 37.884 1.00 51.69 94 GLY A CA 1
ATOM 708 C C . GLY A 1 94 ? -18.819 -17.181 39.112 1.00 51.69 94 GLY A C 1
ATOM 709 O O . GLY A 1 94 ? -19.309 -17.226 40.232 1.00 51.69 94 GLY A O 1
ATOM 710 N N . ALA A 1 95 ? -17.534 -16.862 38.909 1.00 53.00 95 ALA A N 1
ATOM 711 C CA . ALA A 1 95 ? -16.569 -16.440 39.925 1.00 53.00 95 ALA A CA 1
ATOM 712 C C . ALA A 1 95 ? -16.298 -14.912 39.957 1.00 53.00 95 ALA A C 1
ATOM 714 O O . ALA A 1 95 ? -15.348 -14.478 40.602 1.00 53.00 95 ALA A O 1
ATOM 715 N N . GLY A 1 96 ? -17.081 -14.083 39.253 1.00 46.78 96 GLY A N 1
ATOM 716 C CA . GLY A 1 96 ? -16.939 -12.617 39.266 1.00 46.78 96 GLY A CA 1
ATOM 717 C C . GLY A 1 96 ? -15.800 -12.062 38.399 1.00 46.78 96 GLY A C 1
ATOM 718 O O . GLY A 1 96 ? -15.480 -10.878 38.489 1.00 46.78 96 GLY A O 1
ATOM 719 N N . VAL A 1 97 ? -15.184 -12.889 37.547 1.00 52.19 97 VAL A N 1
ATOM 720 C CA . VAL A 1 97 ? -14.086 -12.468 36.663 1.00 52.19 97 VAL A CA 1
ATOM 721 C C . VAL A 1 97 ? -14.648 -11.943 35.344 1.00 52.19 97 VAL A C 1
ATOM 723 O O . VAL A 1 97 ? -15.402 -12.643 34.662 1.00 52.19 97 VAL A O 1
ATOM 726 N N . VAL A 1 98 ? -14.244 -10.721 34.986 1.00 55.47 98 VAL A N 1
ATOM 727 C CA . VAL A 1 98 ? -14.551 -10.059 33.713 1.00 55.47 98 VAL A CA 1
ATOM 728 C C . VAL A 1 98 ? -13.574 -10.538 32.640 1.00 55.47 98 VAL A C 1
ATOM 730 O O . VAL A 1 98 ? -12.398 -10.175 32.651 1.00 55.47 98 VAL A O 1
ATOM 733 N N . LEU A 1 99 ? -14.059 -11.345 31.695 1.00 55.12 99 LEU A N 1
ATOM 734 C CA . LEU A 1 99 ? -13.287 -11.722 30.510 1.00 55.12 99 LEU A CA 1
ATOM 735 C C . LEU A 1 99 ? -13.488 -10.666 29.418 1.00 55.12 99 LEU A C 1
ATOM 737 O O . LEU A 1 99 ? -14.588 -10.512 28.893 1.00 55.12 99 LEU A O 1
ATOM 741 N N . THR A 1 100 ? -12.425 -9.940 29.065 1.00 62.38 100 THR A N 1
ATOM 742 C CA . THR A 1 100 ? -12.415 -9.109 27.853 1.00 62.38 100 THR A CA 1
ATOM 743 C C . THR A 1 100 ? -12.109 -9.982 26.632 1.00 62.38 100 THR A C 1
ATOM 745 O O . THR A 1 100 ? -11.239 -10.854 26.721 1.00 62.38 100 THR A O 1
ATOM 748 N N . PRO A 1 101 ? -12.781 -9.774 25.481 1.00 60.59 101 PRO A N 1
ATOM 749 C CA . PRO A 1 101 ? -12.451 -10.488 24.252 1.00 60.59 101 PRO A CA 1
ATOM 750 C C . PRO A 1 101 ? -10.975 -10.284 23.896 1.00 60.59 101 PRO A C 1
ATOM 752 O O . PRO A 1 101 ? -10.503 -9.150 23.788 1.00 60.59 101 PRO A O 1
ATOM 755 N N . GLN A 1 102 ? -10.246 -11.385 23.728 1.00 62.56 102 GLN A N 1
ATOM 756 C CA . GLN A 1 102 ? -8.846 -11.356 23.317 1.00 62.56 102 GLN A CA 1
ATOM 757 C C . GLN A 1 102 ? -8.748 -11.290 21.787 1.00 62.56 102 GLN A C 1
ATOM 759 O O . GLN A 1 102 ? -9.466 -11.996 21.080 1.00 62.56 102 GLN A O 1
ATOM 764 N N . GLY A 1 103 ? -7.839 -10.453 21.278 1.00 72.69 103 GLY A N 1
ATOM 765 C CA . GLY A 1 103 ? -7.515 -10.359 19.852 1.00 72.69 103 GLY A CA 1
ATOM 766 C C . GLY A 1 103 ? -7.951 -9.061 19.167 1.00 72.69 103 GLY A C 1
ATOM 767 O O . GLY A 1 103 ? -8.356 -8.083 19.799 1.00 72.69 103 GLY A O 1
ATOM 768 N N . VAL A 1 104 ? -7.819 -9.049 17.838 1.00 79.81 104 VAL A N 1
ATOM 769 C CA . VAL A 1 104 ? -8.181 -7.908 16.986 1.00 79.81 104 VAL A CA 1
ATOM 770 C C . VAL A 1 104 ? -9.708 -7.824 16.876 1.00 79.81 104 VAL A C 1
ATOM 772 O O . VAL A 1 104 ? -10.332 -8.811 16.477 1.00 79.81 104 VAL A O 1
ATOM 775 N N . PRO A 1 105 ? -10.332 -6.667 17.178 1.00 84.88 105 PRO A N 1
ATOM 776 C CA . PRO A 1 105 ? -11.770 -6.489 17.007 1.00 84.88 105 PRO A CA 1
ATOM 777 C C . PRO A 1 105 ? -12.219 -6.831 15.583 1.00 84.88 105 PRO A C 1
ATOM 779 O O . PRO A 1 105 ? -11.560 -6.455 14.611 1.00 84.88 105 PRO A O 1
ATOM 782 N N . ARG A 1 106 ? -13.365 -7.512 15.443 1.00 82.38 106 ARG A N 1
ATOM 783 C CA . ARG A 1 106 ? -13.868 -7.985 14.140 1.00 82.38 106 ARG A CA 1
ATOM 784 C C . ARG A 1 106 ? -13.994 -6.857 13.111 1.00 82.38 106 ARG A C 1
ATOM 786 O O . ARG A 1 106 ? -13.647 -7.075 11.957 1.00 82.38 106 ARG A O 1
ATOM 793 N N . SER A 1 107 ? -14.393 -5.662 13.549 1.00 85.06 107 SER A N 1
ATOM 794 C CA . SER A 1 107 ? -14.489 -4.459 12.713 1.00 85.06 107 SER A CA 1
ATOM 795 C C . SER A 1 107 ? -13.142 -4.018 12.137 1.00 85.06 107 SER A C 1
ATOM 797 O O . SER A 1 107 ? -13.051 -3.729 10.951 1.00 85.06 107 SER A O 1
ATOM 799 N N . ALA A 1 108 ? -12.073 -4.029 12.938 1.00 86.94 108 ALA A N 1
ATOM 800 C CA . ALA A 1 108 ? -10.721 -3.773 12.444 1.00 86.94 108 ALA A CA 1
ATOM 801 C C . ALA A 1 108 ? -10.235 -4.903 11.522 1.00 86.94 108 ALA A C 1
ATOM 803 O O . ALA A 1 108 ? -9.554 -4.651 10.530 1.00 86.94 108 ALA A O 1
ATOM 804 N N . LEU A 1 109 ? -10.618 -6.150 11.816 1.00 86.25 109 LEU A N 1
ATOM 805 C CA . LEU A 1 109 ? -10.270 -7.302 10.988 1.00 86.25 109 LEU A CA 1
ATOM 806 C C . LEU A 1 109 ? -10.910 -7.218 9.594 1.00 86.25 109 LEU A C 1
ATOM 808 O O . LEU A 1 109 ? -10.242 -7.515 8.609 1.00 86.25 109 LEU A O 1
ATOM 812 N N . ASP A 1 110 ? -12.176 -6.808 9.494 1.00 88.50 110 ASP A N 1
ATOM 813 C CA . ASP A 1 110 ? -12.859 -6.631 8.205 1.00 88.50 110 ASP A CA 1
ATOM 814 C C . ASP A 1 110 ? -12.237 -5.516 7.355 1.00 88.50 110 ASP A C 1
ATOM 816 O O . ASP A 1 110 ? -12.175 -5.657 6.136 1.00 88.50 110 ASP A O 1
ATOM 820 N N . LEU A 1 111 ? -11.698 -4.467 7.986 1.00 89.25 111 LEU A N 1
ATOM 821 C CA . LEU A 1 111 ? -10.974 -3.396 7.294 1.00 89.25 111 LEU A 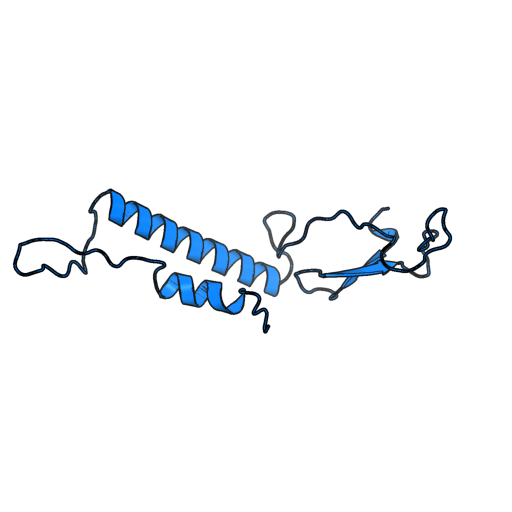CA 1
ATOM 822 C C . LEU A 1 111 ? -9.605 -3.850 6.772 1.00 89.25 111 LEU A C 1
ATOM 824 O O . LEU A 1 111 ? -9.217 -3.474 5.674 1.00 89.25 111 LEU A O 1
ATOM 828 N N . ILE A 1 112 ? -8.856 -4.653 7.536 1.00 88.12 112 ILE A N 1
ATOM 829 C CA . ILE A 1 112 ? -7.479 -5.027 7.163 1.00 88.12 112 ILE A CA 1
ATOM 830 C C . ILE A 1 112 ? -7.442 -6.240 6.223 1.00 88.12 112 ILE A C 1
ATOM 832 O O . ILE A 1 112 ? -6.556 -6.325 5.374 1.00 88.12 112 ILE A O 1
ATOM 836 N N . ARG A 1 113 ? -8.397 -7.174 6.340 1.00 86.94 113 ARG A N 1
ATOM 837 C CA . ARG A 1 113 ? -8.437 -8.432 5.565 1.00 86.94 113 ARG A CA 1
ATOM 838 C C . ARG A 1 113 ? -8.208 -8.267 4.054 1.00 86.94 113 ARG A C 1
ATOM 840 O O . ARG A 1 113 ? -7.405 -9.033 3.527 1.00 86.94 113 ARG A O 1
ATOM 847 N N . PRO A 1 114 ? -8.828 -7.296 3.356 1.00 85.56 114 PRO A N 1
ATOM 848 C CA . PRO A 1 114 ? -8.627 -7.113 1.917 1.00 85.56 114 PRO A CA 1
ATOM 849 C C . PRO A 1 114 ? -7.191 -6.746 1.519 1.00 85.56 114 PRO A C 1
ATOM 851 O O . PRO A 1 114 ? -6.807 -6.938 0.370 1.00 85.56 114 PRO A O 1
ATOM 854 N N . TYR A 1 115 ? -6.398 -6.216 2.453 1.00 83.38 115 TYR A N 1
ATOM 855 C CA . TYR A 1 115 ? -5.030 -5.753 2.208 1.00 83.38 115 TYR A CA 1
ATOM 856 C C . TYR A 1 115 ? -3.964 -6.793 2.564 1.00 83.38 115 TYR A C 1
ATOM 858 O O . TYR A 1 115 ? -2.772 -6.550 2.361 1.00 83.38 115 TYR A O 1
ATOM 866 N N . VAL A 1 116 ? -4.366 -7.946 3.104 1.00 80.44 116 VAL A N 1
ATOM 867 C CA . VAL A 1 116 ? -3.443 -9.025 3.453 1.00 80.44 116 VAL A CA 1
ATOM 868 C C . VAL A 1 116 ? -2.999 -9.742 2.180 1.00 80.44 116 VAL A C 1
ATOM 870 O O . VAL A 1 116 ? -3.814 -10.195 1.378 1.00 80.44 116 VAL A O 1
ATOM 873 N N . ARG A 1 117 ? -1.683 -9.888 2.000 1.00 73.62 117 ARG A N 1
ATOM 874 C CA . ARG A 1 117 ? -1.130 -10.731 0.938 1.00 73.62 117 ARG A CA 1
ATOM 875 C C . ARG A 1 117 ? -1.352 -12.198 1.304 1.00 73.62 117 ARG A C 1
ATOM 877 O O . ARG A 1 117 ? -0.668 -12.721 2.180 1.00 73.62 117 ARG A O 1
ATOM 884 N N . TYR A 1 118 ? -2.262 -12.870 0.605 1.00 67.31 118 TYR A N 1
ATOM 885 C CA . TYR A 1 118 ? -2.363 -14.324 0.668 1.00 67.31 118 TYR A CA 1
ATOM 886 C C . TYR A 1 118 ? -1.189 -14.931 -0.100 1.00 67.31 118 TYR A C 1
ATOM 888 O O . TYR A 1 118 ? -1.124 -14.853 -1.325 1.00 67.31 118 TYR A O 1
ATOM 896 N N . VAL A 1 119 ? -0.224 -15.487 0.630 1.00 59.59 119 VAL A N 1
ATOM 897 C CA . VAL A 1 119 ? 0.786 -16.367 0.045 1.00 59.59 119 VAL A CA 1
ATOM 898 C C . VAL A 1 119 ? 0.175 -17.760 0.063 1.00 59.59 119 VAL A C 1
ATOM 900 O O . VAL A 1 119 ? 0.114 -18.402 1.107 1.00 59.59 119 VAL A O 1
ATOM 903 N N . THR A 1 120 ? -0.358 -18.190 -1.074 1.00 48.88 120 THR A N 1
ATOM 904 C CA . THR A 1 120 ? -0.645 -19.606 -1.298 1.00 48.88 120 THR A CA 1
ATOM 905 C C . THR A 1 120 ? 0.695 -20.326 -1.397 1.00 48.88 120 THR A C 1
ATOM 907 O O . THR A 1 120 ? 1.503 -19.978 -2.261 1.00 48.88 120 THR A O 1
ATOM 910 N N . VAL A 1 121 ? 0.937 -21.239 -0.455 1.00 49.81 121 VAL A N 1
ATOM 911 C CA . VAL A 1 121 ? 2.062 -22.187 -0.466 1.00 49.81 121 VAL A CA 1
ATOM 912 C C . VAL A 1 121 ? 1.791 -23.271 -1.498 1.00 49.81 121 VAL A C 1
ATOM 914 O O . VAL A 1 121 ? 0.615 -23.694 -1.580 1.00 49.81 121 VAL A O 1
#

Radius of gyration: 23.1 Å; Cα contacts (8 Å, |Δi|>4): 114; chains: 1; bounding box: 52×35×64 Å

Sequence (121 aa):
MSRSSYNLHPANVSPKYALTLKRSSSVAWEVNSAGEWERVIAISGSWGYCDSGSPTDVMAYRATADIKLACLIIAAAEYRRRTGVETATATVTGAGVVLTPQGVPRSALDLIRPYVRYVTV

Secondary structure (DSSP, 8-state):
--TTSEEEESTTSSS--EEEE-TT-S------TT---SS--------SS-SSSS--SHHHHHHHHHHHHHHHHHHHHHHHHHHTTT-TT-EE-TTS-EEPPPSS-HHHHHHHGGGS-----

Solvent-accessible surface area (backbone atoms only — not comparable to full-atom values): 7843 Å² total; per-residue (Å²): 139,58,79,83,38,43,47,64,28,52,72,93,46,54,54,56,82,47,74,44,69,34,90,91,30,95,66,78,93,76,58,48,100,84,70,44,76,75,93,64,79,83,82,88,79,89,77,51,53,54,93,76,88,65,47,89,38,73,62,15,38,52,52,55,50,37,52,51,52,24,50,52,49,46,52,52,52,53,51,27,68,76,69,67,54,84,65,85,72,46,55,66,43,100,83,75,48,70,47,72,86,83,77,79,51,66,73,32,46,66,50,47,55,84,75,56,83,82,78,83,127